Protein AF-A0A0F7TZJ5-F1 (afdb_monomer)

Nearest PDB structures (foldseek):
  7s3g-assembly1_A  TM=2.060E-01  e=9.868E+00  Homo sapiens

Mean predicted aligned error: 8.72 Å

Solvent-accessible surface area (backbone atoms only — not comparable to full-atom values): 8475 Å² total; per-residue (Å²): 134,84,79,79,77,72,54,70,70,58,49,52,53,51,50,37,64,60,31,28,64,34,59,53,42,60,91,82,65,60,89,71,65,86,48,68,92,67,62,82,80,67,60,44,40,35,38,58,48,47,41,37,48,29,45,76,40,60,66,53,29,65,31,25,30,29,41,38,38,50,50,41,63,53,71,72,92,85,66,80,81,75,66,79,69,50,66,69,45,54,51,33,36,52,53,49,48,68,64,35,63,66,40,57,75,70,71,47,57,45,68,61,56,47,50,53,37,50,51,25,52,75,70,65,47,66,39,66,64,33,45,57,53,41,56,75,58,37,86,45,58,78,42,78,39,70,97

Radius of gyration: 15.48 Å; Cα contacts (8 Å, |Δi|>4): 164; chains: 1; bounding box: 43×32×41 Å

pLDDT: mean 77.19, std 18.83, range [34.31, 96.12]

Structure (mmCIF, N/CA/C/O backbone):
data_AF-A0A0F7TZJ5-F1
#
_entry.id   AF-A0A0F7TZJ5-F1
#
loop_
_atom_site.group_PDB
_atom_site.id
_atom_site.type_symbol
_atom_site.label_atom_id
_atom_site.label_alt_id
_atom_site.label_comp_id
_atom_site.label_asym_id
_atom_site.label_entity_id
_atom_site.label_seq_id
_atom_site.pdbx_PDB_ins_code
_atom_site.Cartn_x
_atom_site.Cartn_y
_atom_site.Cartn_z
_atom_site.occupancy
_atom_site.B_iso_or_equiv
_atom_site.auth_seq_id
_atom_site.auth_comp_id
_atom_site.auth_asym_id
_atom_site.auth_atom_id
_atom_site.pdbx_PDB_model_num
ATOM 1 N N . MET A 1 1 ? 25.609 12.291 -25.176 1.00 35.97 1 MET A N 1
ATOM 2 C CA . MET A 1 1 ? 25.218 10.959 -24.670 1.00 35.97 1 MET A CA 1
ATOM 3 C C . MET A 1 1 ? 23.697 10.961 -24.616 1.00 35.97 1 MET A C 1
ATOM 5 O O . MET A 1 1 ? 23.144 11.571 -23.713 1.00 35.97 1 MET A O 1
ATOM 9 N N . SER A 1 2 ? 23.027 10.448 -25.654 1.00 34.31 2 SER A N 1
ATOM 10 C CA . SER A 1 2 ? 21.559 10.377 -25.677 1.00 34.31 2 SER A CA 1
ATOM 11 C C . SER A 1 2 ? 21.109 9.313 -24.687 1.00 34.31 2 SER A C 1
ATOM 13 O O . SER A 1 2 ? 21.489 8.153 -24.818 1.00 34.31 2 SER A O 1
ATOM 15 N N . LEU A 1 3 ? 20.332 9.712 -23.684 1.00 43.34 3 LEU A N 1
ATOM 16 C CA . LEU A 1 3 ? 19.502 8.789 -22.923 1.00 43.34 3 LEU A CA 1
ATOM 17 C C . LEU A 1 3 ? 18.333 8.413 -23.835 1.00 43.34 3 LEU A C 1
ATOM 19 O O . LEU A 1 3 ? 17.422 9.216 -24.025 1.00 43.34 3 LEU A O 1
ATOM 23 N N . ASP A 1 4 ? 18.392 7.227 -24.440 1.00 46.16 4 ASP A N 1
ATOM 24 C CA . ASP A 1 4 ? 17.244 6.652 -25.138 1.00 46.16 4 ASP A CA 1
ATOM 25 C C . ASP A 1 4 ? 16.099 6.504 -24.134 1.00 46.16 4 ASP A C 1
ATOM 27 O O . ASP A 1 4 ? 16.141 5.665 -23.231 1.00 46.16 4 ASP A O 1
ATOM 31 N N . ILE A 1 5 ? 15.082 7.356 -24.265 1.00 54.94 5 ILE A N 1
ATOM 32 C CA . ILE A 1 5 ? 13.851 7.240 -23.489 1.00 54.94 5 ILE A CA 1
ATOM 33 C C . ILE A 1 5 ? 13.154 5.966 -23.985 1.00 54.94 5 ILE A C 1
ATOM 35 O O . ILE A 1 5 ? 12.772 5.905 -25.158 1.00 54.94 5 ILE A O 1
ATOM 39 N N . PRO A 1 6 ? 12.983 4.930 -23.145 1.00 57.47 6 PRO A N 1
ATOM 40 C CA . PRO A 1 6 ? 12.323 3.711 -23.581 1.00 57.47 6 PRO A CA 1
ATOM 41 C C . PRO A 1 6 ? 10.887 4.026 -24.014 1.00 57.47 6 PRO A C 1
ATOM 43 O O . PRO A 1 6 ? 10.148 4.721 -23.316 1.00 57.47 6 PRO A O 1
ATOM 46 N N . CYS A 1 7 ? 10.477 3.491 -25.167 1.00 63.56 7 CYS A N 1
ATOM 47 C CA . CYS A 1 7 ? 9.098 3.583 -25.643 1.00 63.56 7 CYS A CA 1
ATOM 48 C C . CYS A 1 7 ? 8.118 3.086 -24.556 1.00 63.56 7 CYS A C 1
ATOM 50 O O . CYS A 1 7 ? 8.411 2.119 -23.845 1.00 63.56 7 CYS A O 1
ATOM 52 N N . GLN A 1 8 ? 6.934 3.705 -24.442 1.00 61.34 8 GLN A N 1
ATOM 53 C CA . GLN A 1 8 ? 5.931 3.387 -23.408 1.00 61.34 8 GLN A CA 1
ATOM 54 C C . GLN A 1 8 ? 5.567 1.891 -23.338 1.00 61.34 8 GLN A C 1
ATOM 56 O O . GLN A 1 8 ? 5.291 1.367 -22.257 1.00 61.34 8 GLN A O 1
ATOM 61 N N . THR A 1 9 ? 5.602 1.183 -24.470 1.00 67.31 9 THR A N 1
ATOM 62 C CA . THR A 1 9 ? 5.372 -0.269 -24.539 1.00 67.31 9 THR A CA 1
ATOM 63 C C . THR A 1 9 ? 6.437 -1.050 -23.768 1.00 67.31 9 THR A C 1
ATOM 65 O O . THR A 1 9 ? 6.107 -1.942 -22.986 1.00 67.31 9 THR A O 1
ATOM 68 N N . THR A 1 10 ? 7.709 -0.681 -23.921 1.00 74.06 10 THR A N 1
ATOM 69 C CA . THR A 1 10 ? 8.838 -1.302 -23.217 1.00 74.06 10 THR A CA 1
ATOM 70 C C . THR A 1 10 ? 8.758 -1.034 -21.715 1.00 74.06 10 THR A C 1
ATOM 72 O O . THR A 1 10 ? 8.956 -1.947 -20.915 1.00 74.06 10 THR A O 1
ATOM 75 N N . LEU A 1 11 ? 8.373 0.184 -21.320 1.00 72.81 11 LEU A N 1
ATOM 76 C CA . LEU A 1 11 ? 8.197 0.553 -19.914 1.00 72.81 11 LEU A CA 1
ATOM 77 C C . LEU A 1 11 ? 7.101 -0.282 -19.228 1.00 72.81 11 LEU A C 1
ATOM 79 O O . LEU A 1 11 ? 7.321 -0.818 -18.143 1.00 72.81 11 LEU A O 1
ATOM 83 N N . ARG A 1 12 ? 5.942 -0.467 -19.876 1.00 77.31 12 ARG A N 1
ATOM 84 C CA . ARG A 1 12 ? 4.841 -1.283 -19.327 1.00 77.31 12 ARG A CA 1
ATOM 85 C C . ARG A 1 12 ? 5.225 -2.747 -19.131 1.00 77.31 12 ARG A C 1
ATOM 87 O O . ARG A 1 12 ? 4.847 -3.339 -18.123 1.00 77.31 12 ARG A O 1
ATOM 94 N N . VAL A 1 13 ? 5.959 -3.334 -20.078 1.00 82.94 13 VAL A N 1
ATOM 95 C CA . VAL A 1 13 ? 6.430 -4.725 -19.974 1.00 82.94 13 VAL A CA 1
ATOM 96 C C . VAL A 1 13 ? 7.396 -4.883 -18.801 1.00 82.94 13 VAL A C 1
ATOM 98 O O . VAL A 1 13 ? 7.258 -5.828 -18.025 1.00 82.94 13 VAL A O 1
ATOM 101 N N . LEU A 1 14 ? 8.322 -3.936 -18.633 1.00 79.81 14 LEU A N 1
ATOM 102 C CA . LEU A 1 14 ? 9.277 -3.943 -17.526 1.00 79.81 14 LEU A CA 1
ATOM 103 C C . LEU A 1 14 ? 8.584 -3.794 -16.168 1.00 79.81 14 LEU A C 1
ATOM 105 O O . LEU A 1 14 ? 8.857 -4.580 -15.264 1.00 79.81 14 LEU A O 1
ATOM 109 N N . LEU A 1 15 ? 7.641 -2.855 -16.039 1.00 80.50 15 LEU A N 1
ATOM 110 C CA . LEU A 1 15 ? 6.848 -2.684 -14.816 1.00 80.50 15 LEU A CA 1
ATOM 111 C C . LEU A 1 15 ? 6.050 -3.941 -14.484 1.00 80.50 15 LEU A C 1
ATOM 113 O O . LEU A 1 15 ? 6.069 -4.400 -13.346 1.00 80.50 15 LEU A O 1
ATOM 117 N N . ARG A 1 16 ? 5.390 -4.535 -15.484 1.00 85.56 16 ARG A N 1
ATOM 118 C CA . ARG A 1 16 ? 4.640 -5.775 -15.291 1.00 85.56 16 ARG A CA 1
ATOM 119 C C . ARG A 1 16 ? 5.534 -6.901 -14.797 1.00 85.56 16 ARG A C 1
ATOM 121 O O . ARG A 1 16 ? 5.140 -7.625 -13.892 1.00 85.56 16 ARG A O 1
ATOM 128 N N . TRP A 1 17 ? 6.706 -7.072 -15.403 1.00 84.88 17 TRP A N 1
ATOM 129 C CA . TRP A 1 17 ? 7.653 -8.102 -14.993 1.00 84.88 17 TRP A CA 1
ATOM 130 C C . TRP A 1 17 ? 8.160 -7.863 -13.566 1.00 84.88 17 TRP A C 1
ATOM 132 O O . TRP A 1 17 ? 8.153 -8.792 -12.763 1.00 84.88 17 TRP A O 1
ATOM 142 N N . HIS A 1 18 ? 8.518 -6.619 -13.242 1.00 82.88 18 HIS A N 1
ATOM 143 C CA . HIS A 1 18 ? 9.055 -6.238 -11.939 1.00 82.88 18 HIS A CA 1
ATOM 144 C C . HIS A 1 18 ? 8.031 -6.402 -10.807 1.00 82.88 18 HIS A C 1
ATOM 146 O O . HIS A 1 18 ? 8.320 -7.032 -9.796 1.00 82.88 18 HIS A O 1
ATOM 152 N N . PHE A 1 19 ? 6.813 -5.891 -10.994 1.00 88.75 19 PHE A N 1
ATOM 153 C CA . PHE A 1 19 ? 5.791 -5.873 -9.947 1.00 88.75 19 PHE A CA 1
ATOM 154 C C . PHE A 1 19 ? 4.987 -7.163 -9.825 1.00 88.75 19 PHE A C 1
ATOM 156 O O . PHE A 1 19 ? 4.273 -7.327 -8.842 1.00 88.75 19 PHE A O 1
ATOM 163 N N . ARG A 1 20 ? 5.099 -8.106 -10.773 1.00 91.69 20 ARG A N 1
ATOM 164 C CA . ARG A 1 20 ? 4.343 -9.368 -10.712 1.00 91.69 20 ARG A CA 1
ATOM 165 C C . ARG A 1 20 ? 4.530 -10.104 -9.387 1.00 91.69 20 ARG A C 1
ATOM 167 O O . ARG A 1 20 ? 3.549 -10.629 -8.858 1.00 91.69 20 ARG A O 1
ATOM 174 N N . LYS A 1 21 ? 5.769 -10.139 -8.891 1.00 90.88 21 LYS A N 1
ATOM 175 C CA . LYS A 1 21 ? 6.154 -10.730 -7.605 1.00 90.88 21 LYS A CA 1
ATOM 176 C C . LYS A 1 21 ? 6.744 -9.658 -6.702 1.00 90.88 21 LYS A C 1
ATOM 178 O O . LYS A 1 21 ? 7.960 -9.478 -6.642 1.00 90.88 21 LYS A O 1
ATOM 183 N N . PHE A 1 22 ? 5.862 -8.923 -6.048 1.00 89.62 22 PHE A N 1
ATOM 184 C CA . PHE A 1 22 ? 6.224 -7.803 -5.206 1.00 89.62 22 PHE A CA 1
ATOM 185 C C . PHE A 1 22 ? 6.669 -8.265 -3.814 1.00 89.62 22 PHE A C 1
ATOM 187 O O . PHE A 1 22 ? 6.025 -9.102 -3.188 1.00 89.62 22 PHE A O 1
ATOM 194 N N . HIS A 1 23 ? 7.756 -7.670 -3.332 1.00 86.31 23 HIS A N 1
ATOM 195 C CA . HIS A 1 23 ? 8.213 -7.735 -1.948 1.00 86.31 23 HIS A CA 1
ATOM 196 C C . HIS A 1 23 ? 8.883 -6.410 -1.589 1.00 86.31 23 HIS A C 1
ATOM 198 O O . HIS A 1 23 ? 9.412 -5.722 -2.467 1.00 86.31 23 HIS A O 1
ATOM 204 N N . TYR A 1 24 ? 8.892 -6.059 -0.303 1.00 81.44 24 TYR A N 1
ATOM 205 C CA . TYR A 1 24 ? 9.562 -4.840 0.132 1.00 81.44 24 TYR A CA 1
ATOM 206 C C . TYR A 1 24 ? 11.083 -4.947 0.009 1.00 81.44 24 TYR A C 1
ATOM 208 O O . TYR A 1 24 ? 11.708 -5.931 0.421 1.00 81.44 24 TYR A O 1
ATOM 216 N N . TYR A 1 25 ? 11.687 -3.885 -0.508 1.00 72.19 25 TYR A N 1
ATOM 217 C CA . TYR A 1 25 ? 13.128 -3.748 -0.638 1.00 72.19 25 TYR A CA 1
ATOM 218 C C . TYR A 1 25 ? 13.663 -2.951 0.565 1.00 72.19 25 TYR A C 1
ATOM 220 O O . TYR A 1 25 ? 13.399 -1.760 0.701 1.00 72.19 25 TYR A O 1
ATOM 228 N N . LYS A 1 26 ? 14.421 -3.592 1.465 1.00 64.75 26 LYS A N 1
ATOM 229 C CA . LYS A 1 26 ? 15.084 -2.939 2.617 1.00 64.75 26 LYS A CA 1
ATOM 230 C C . LYS A 1 26 ? 16.597 -2.832 2.350 1.00 64.75 26 LYS A C 1
ATOM 232 O O . LYS A 1 26 ? 17.200 -3.696 1.706 1.00 64.75 26 LYS A O 1
ATOM 237 N N . SER A 1 27 ? 17.250 -1.754 2.786 1.00 52.12 27 SER A N 1
ATOM 238 C CA . SER A 1 27 ? 18.617 -1.421 2.353 1.00 52.12 27 SER A CA 1
ATOM 239 C C . SER A 1 27 ? 19.727 -2.265 3.010 1.00 52.12 27 SER A C 1
ATOM 241 O O . SER A 1 27 ? 20.334 -1.874 4.002 1.00 52.12 27 SER A O 1
ATOM 243 N N . LYS A 1 28 ? 20.070 -3.377 2.355 1.00 45.69 28 LYS A N 1
ATOM 244 C CA . LYS A 1 28 ? 21.433 -3.668 1.842 1.00 45.69 28 LYS A CA 1
ATOM 245 C C . LYS A 1 28 ? 21.412 -3.982 0.334 1.00 45.69 28 LYS A C 1
ATOM 247 O O . LYS A 1 28 ? 22.437 -3.883 -0.335 1.00 45.69 28 LYS A O 1
ATOM 252 N N . GLU A 1 29 ? 20.238 -4.310 -0.210 1.00 45.59 29 GLU A N 1
ATOM 253 C CA . GLU A 1 29 ? 20.055 -4.833 -1.573 1.00 45.59 29 GLU A CA 1
ATOM 254 C C . GLU A 1 29 ? 19.755 -3.746 -2.621 1.00 45.59 29 GLU A C 1
ATOM 256 O O . GLU A 1 29 ? 20.049 -3.906 -3.804 1.00 45.59 29 GLU A O 1
ATOM 261 N N . VAL A 1 30 ? 19.248 -2.593 -2.181 1.00 45.47 30 VAL A N 1
ATOM 262 C CA . VAL A 1 30 ? 18.768 -1.491 -3.039 1.00 45.47 30 VAL A CA 1
ATOM 263 C C . VAL A 1 30 ? 19.911 -0.761 -3.755 1.00 45.47 30 VAL A C 1
ATOM 265 O O . VAL A 1 30 ? 19.745 -0.274 -4.871 1.00 45.47 30 VAL A O 1
ATOM 268 N N . VAL A 1 31 ? 21.111 -0.748 -3.164 1.00 44.09 31 VAL A N 1
ATOM 269 C CA . VAL A 1 31 ? 22.272 0.022 -3.655 1.00 44.09 31 VAL A CA 1
ATOM 270 C C . VAL A 1 31 ? 22.816 -0.504 -5.000 1.00 44.09 31 VAL A C 1
ATOM 272 O O . VAL A 1 31 ? 23.645 0.148 -5.628 1.00 44.09 31 VAL A O 1
ATOM 275 N N . LYS A 1 32 ? 22.358 -1.666 -5.495 1.00 40.47 32 LYS A N 1
ATOM 276 C CA . LYS A 1 32 ? 22.929 -2.310 -6.695 1.00 40.47 32 LYS A CA 1
ATOM 277 C C . LYS A 1 32 ? 22.060 -2.294 -7.953 1.00 40.47 32 LYS A C 1
ATOM 279 O O . LYS A 1 32 ? 22.564 -2.653 -9.018 1.00 40.47 32 LYS A O 1
ATOM 284 N N . SER A 1 33 ? 20.795 -1.884 -7.890 1.00 42.06 33 SER A N 1
ATOM 285 C CA . SER A 1 33 ? 19.930 -1.952 -9.074 1.00 42.06 33 SER A CA 1
ATOM 286 C C . SER A 1 33 ? 20.073 -0.697 -9.955 1.00 42.06 33 SER A C 1
ATOM 288 O O . SER A 1 33 ? 19.659 0.399 -9.598 1.00 42.06 33 SER A O 1
ATOM 290 N N . ARG A 1 34 ? 20.710 -0.846 -11.126 1.00 42.59 34 ARG A N 1
ATOM 291 C CA . ARG A 1 34 ? 20.931 0.229 -12.120 1.00 42.59 34 ARG A CA 1
ATOM 292 C C . ARG A 1 34 ? 19.725 0.489 -13.035 1.00 42.59 34 ARG A C 1
ATOM 294 O O . ARG A 1 34 ? 19.884 1.138 -14.064 1.00 42.59 34 ARG A O 1
ATOM 301 N N . LEU A 1 35 ? 18.541 -0.042 -12.725 1.00 47.22 35 LEU A N 1
ATOM 302 C CA . LEU A 1 35 ? 17.369 0.174 -13.573 1.00 47.22 35 LEU A CA 1
ATOM 303 C C . LEU A 1 35 ? 16.824 1.588 -13.325 1.00 47.22 35 LEU A C 1
ATOM 305 O O . LEU A 1 35 ? 16.478 1.887 -12.187 1.00 47.22 35 LEU A O 1
ATOM 309 N N . PRO A 1 36 ? 16.686 2.442 -14.356 1.00 46.44 36 PRO A N 1
ATOM 310 C CA . PRO A 1 36 ? 16.113 3.784 -14.213 1.00 46.44 36 PRO A CA 1
ATOM 311 C C . PRO A 1 36 ? 14.693 3.783 -13.627 1.00 46.44 36 PRO A C 1
ATOM 313 O O . PRO A 1 36 ? 14.293 4.738 -12.983 1.00 46.44 36 PRO A O 1
ATOM 316 N N . ILE A 1 37 ? 13.950 2.679 -13.782 1.00 50.72 37 ILE A N 1
ATOM 317 C CA . ILE A 1 37 ? 12.617 2.472 -13.182 1.00 50.72 37 ILE A CA 1
ATOM 318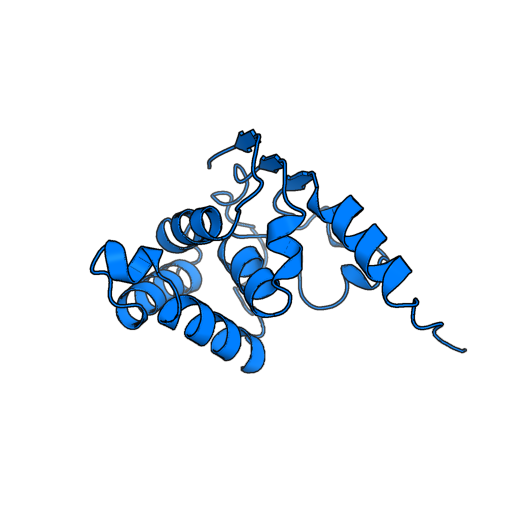 C C . ILE A 1 37 ? 12.679 2.420 -11.640 1.00 50.72 37 ILE A C 1
ATOM 320 O O . ILE A 1 37 ? 11.682 2.687 -10.976 1.00 50.72 37 ILE A O 1
ATOM 324 N N . LEU A 1 38 ? 13.851 2.095 -11.084 1.00 51.56 38 LEU A N 1
ATOM 325 C CA . LEU A 1 38 ? 14.156 2.045 -9.649 1.00 51.56 38 LEU A CA 1
ATOM 326 C C . LEU A 1 38 ? 14.891 3.304 -9.164 1.00 51.56 38 LEU A C 1
ATOM 328 O O . LEU A 1 38 ? 15.212 3.413 -7.982 1.00 51.56 38 LEU A O 1
ATOM 332 N N . GLN A 1 39 ? 15.186 4.244 -10.066 1.00 49.88 39 GLN A N 1
ATOM 333 C CA . GLN A 1 39 ? 15.824 5.507 -9.728 1.00 49.88 39 GLN A CA 1
ATOM 334 C C . GLN A 1 39 ? 14.746 6.587 -9.627 1.00 49.88 39 GLN A C 1
ATOM 336 O O . GLN A 1 39 ? 14.300 7.120 -10.637 1.00 49.88 39 GLN A O 1
ATOM 341 N N . ILE A 1 40 ? 14.432 6.935 -8.376 1.00 47.19 40 ILE A N 1
ATOM 342 C CA . ILE A 1 40 ? 13.680 8.109 -7.897 1.00 47.19 40 ILE A CA 1
ATOM 343 C C . ILE A 1 40 ? 12.205 7.836 -7.502 1.00 47.19 40 ILE A C 1
ATOM 345 O O . ILE A 1 40 ? 11.352 7.685 -8.378 1.00 47.19 40 ILE A O 1
ATOM 349 N N . PRO A 1 41 ? 11.890 7.883 -6.188 1.00 47.47 41 PRO A N 1
ATOM 350 C CA . PRO A 1 41 ? 12.795 7.663 -5.063 1.00 47.47 41 PRO A CA 1
ATOM 351 C C . PRO A 1 41 ? 12.422 6.427 -4.241 1.00 47.47 41 PRO A C 1
ATOM 353 O O . PRO A 1 41 ? 11.268 6.169 -3.921 1.00 47.47 41 PRO A O 1
ATOM 356 N N . ASP A 1 42 ? 13.489 5.728 -3.875 1.00 52.62 42 ASP A N 1
ATOM 357 C CA . ASP A 1 42 ? 13.592 4.726 -2.834 1.00 52.62 42 ASP A CA 1
ATOM 358 C C . ASP A 1 42 ? 12.851 3.404 -3.038 1.00 52.62 42 ASP A C 1
ATOM 360 O O . ASP A 1 42 ? 11.713 3.287 -3.480 1.00 52.62 42 ASP A O 1
ATOM 364 N N . ALA A 1 43 ? 13.593 2.357 -2.701 1.00 65.19 43 ALA A N 1
ATOM 365 C CA . ALA A 1 43 ? 13.097 1.035 -2.405 1.00 65.19 43 ALA A CA 1
ATOM 366 C C . ALA A 1 43 ? 11.695 1.105 -1.799 1.00 65.19 43 ALA A C 1
ATOM 368 O O . ALA A 1 43 ? 11.524 1.732 -0.754 1.00 65.19 43 ALA A O 1
ATOM 369 N N . ILE A 1 44 ? 10.701 0.480 -2.437 1.00 77.88 44 ILE A N 1
ATOM 370 C CA . ILE A 1 44 ? 9.388 0.336 -1.813 1.00 77.88 44 ILE A CA 1
ATOM 371 C C . ILE A 1 44 ? 9.620 -0.521 -0.575 1.00 77.88 44 ILE A C 1
ATOM 373 O O . ILE A 1 44 ? 9.782 -1.735 -0.670 1.00 77.88 44 ILE A O 1
ATOM 377 N N . SER A 1 45 ? 9.758 0.147 0.560 1.00 78.12 45 SER A N 1
ATOM 378 C CA . SER A 1 45 ? 10.291 -0.422 1.793 1.00 78.12 45 SER A CA 1
ATOM 379 C C . SER A 1 45 ? 9.217 -0.529 2.864 1.00 78.12 45 SER A C 1
ATOM 381 O O . SER A 1 45 ? 9.447 -1.153 3.893 1.00 78.12 45 SER A O 1
ATOM 383 N N . SER A 1 46 ? 8.053 0.061 2.614 1.00 81.25 46 SER A N 1
ATOM 384 C CA . SER A 1 46 ? 6.876 -0.003 3.463 1.00 81.25 46 SER A CA 1
ATOM 385 C C . SER A 1 46 ? 5.598 0.040 2.629 1.00 81.25 46 SER A C 1
ATOM 387 O O . SER A 1 46 ? 5.621 0.455 1.460 1.00 81.25 46 SER A O 1
ATOM 389 N N . ALA A 1 47 ? 4.467 -0.315 3.241 1.00 88.31 47 ALA A N 1
ATOM 390 C CA . ALA A 1 47 ? 3.147 -0.130 2.640 1.00 88.31 47 ALA A CA 1
ATOM 391 C C . ALA A 1 47 ? 2.908 1.320 2.204 1.00 88.31 47 ALA A C 1
ATOM 393 O O . ALA A 1 47 ? 2.359 1.557 1.129 1.00 88.31 47 ALA A O 1
ATOM 394 N N . PHE A 1 48 ? 3.383 2.296 2.982 1.00 85.38 48 PHE A N 1
ATOM 395 C CA . PHE A 1 48 ? 3.297 3.708 2.618 1.00 85.38 48 PHE A CA 1
ATOM 396 C C . PHE A 1 48 ? 3.970 3.996 1.268 1.00 85.38 48 PHE A C 1
ATOM 398 O O . PHE A 1 48 ? 3.364 4.611 0.391 1.00 85.38 48 PHE A O 1
ATOM 405 N N . ASN A 1 49 ? 5.188 3.489 1.051 1.00 82.50 49 ASN A N 1
ATOM 406 C CA . ASN A 1 49 ? 5.885 3.673 -0.225 1.00 82.50 49 ASN A CA 1
ATOM 407 C C . ASN A 1 49 ? 5.142 3.010 -1.387 1.00 82.50 49 ASN A C 1
ATOM 409 O O . ASN A 1 49 ? 5.125 3.541 -2.499 1.00 82.50 49 ASN A O 1
ATOM 413 N N . LEU A 1 50 ? 4.519 1.855 -1.135 1.00 88.00 50 LEU A N 1
ATOM 414 C CA . LEU A 1 50 ? 3.746 1.154 -2.152 1.00 88.00 50 LEU A CA 1
ATOM 415 C C . LEU A 1 50 ? 2.509 1.968 -2.541 1.00 88.00 50 LEU A C 1
ATOM 417 O O . LEU A 1 50 ? 2.242 2.135 -3.731 1.00 88.00 50 LEU A O 1
ATOM 421 N N . ILE A 1 51 ? 1.793 2.518 -1.556 1.00 90.19 51 ILE A N 1
ATOM 422 C CA . ILE A 1 51 ? 0.629 3.374 -1.799 1.00 90.19 51 ILE A CA 1
ATOM 423 C C . ILE A 1 51 ? 1.041 4.625 -2.571 1.00 90.19 51 ILE A C 1
ATOM 425 O O . ILE A 1 51 ? 0.412 4.931 -3.580 1.00 90.19 51 ILE A O 1
ATOM 429 N N . ALA A 1 52 ? 2.116 5.306 -2.166 1.00 83.94 52 ALA A N 1
ATOM 430 C CA . ALA A 1 52 ? 2.622 6.480 -2.875 1.00 83.94 52 ALA A CA 1
ATOM 431 C C . ALA A 1 52 ? 2.964 6.154 -4.343 1.00 83.94 52 ALA A C 1
ATOM 433 O O . ALA A 1 52 ? 2.588 6.898 -5.252 1.00 83.94 52 ALA A O 1
ATOM 434 N N . ARG A 1 53 ? 3.587 4.993 -4.609 1.00 85.56 53 ARG A N 1
ATOM 435 C CA . ARG A 1 53 ? 3.847 4.537 -5.983 1.00 85.56 53 ARG A CA 1
ATOM 436 C C . ARG A 1 53 ? 2.560 4.282 -6.762 1.00 85.56 53 ARG A C 1
ATOM 438 O O . ARG A 1 53 ? 2.481 4.672 -7.921 1.00 85.56 53 ARG A O 1
ATOM 445 N N . ILE A 1 54 ? 1.564 3.636 -6.159 1.00 89.75 54 ILE A N 1
ATOM 446 C CA . ILE A 1 54 ? 0.269 3.374 -6.808 1.00 89.75 54 ILE A CA 1
ATOM 447 C C . ILE A 1 54 ? -0.493 4.682 -7.052 1.00 89.75 54 ILE A C 1
ATOM 449 O O . ILE A 1 54 ? -1.134 4.820 -8.088 1.00 89.75 54 ILE A O 1
ATOM 453 N N . ALA A 1 55 ? -0.402 5.655 -6.146 1.00 87.94 55 ALA A N 1
ATOM 454 C CA . ALA A 1 55 ? -1.051 6.952 -6.293 1.00 87.94 55 ALA A CA 1
ATOM 455 C C . ALA A 1 55 ? -0.523 7.718 -7.518 1.00 87.94 55 ALA A C 1
ATOM 457 O O . ALA A 1 55 ? -1.307 8.299 -8.266 1.00 87.94 55 ALA A O 1
ATOM 458 N N . VAL A 1 56 ? 0.792 7.667 -7.759 1.00 83.88 56 VAL A N 1
ATOM 459 C CA . VAL A 1 56 ? 1.431 8.291 -8.931 1.00 83.88 56 VAL A CA 1
ATOM 460 C C . VAL A 1 56 ? 1.290 7.429 -10.191 1.00 83.88 56 VAL A C 1
ATOM 462 O O . VAL A 1 56 ? 1.079 7.951 -11.285 1.00 83.88 56 VAL A O 1
ATOM 465 N N . GLU A 1 57 ? 1.371 6.104 -10.059 1.00 85.75 57 GLU A N 1
ATOM 466 C CA . GLU A 1 57 ? 1.301 5.157 -11.172 1.00 85.75 57 GLU A CA 1
ATOM 467 C C . GLU A 1 57 ? 0.314 3.999 -10.893 1.00 85.75 57 GLU A C 1
ATOM 469 O O . GLU A 1 57 ? 0.721 2.864 -10.619 1.00 85.75 57 GLU A O 1
ATOM 474 N N . PRO A 1 58 ? -1.008 4.227 -11.047 1.00 90.12 58 PRO A N 1
ATOM 475 C CA . PRO A 1 58 ? -2.038 3.254 -10.658 1.00 90.12 58 PRO A CA 1
ATOM 476 C C . PRO A 1 58 ? -1.980 1.910 -11.392 1.00 90.12 58 PRO A C 1
ATOM 478 O O . PRO A 1 58 ? -2.547 0.916 -10.940 1.00 90.12 58 PRO A O 1
ATOM 481 N N . VAL A 1 59 ? -1.302 1.844 -12.543 1.00 90.44 59 VAL A N 1
ATOM 482 C CA . VAL A 1 59 ? -1.139 0.585 -13.282 1.00 90.44 59 VAL A CA 1
ATOM 483 C C . VAL A 1 59 ? -0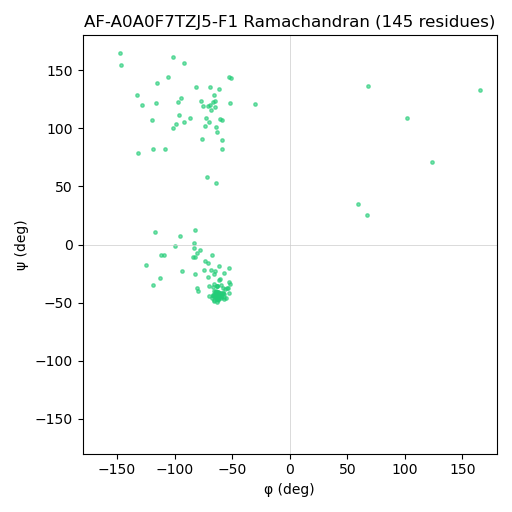.284 -0.431 -12.513 1.00 90.44 59 VAL A C 1
ATOM 485 O O . VAL A 1 59 ? -0.489 -1.631 -12.690 1.00 90.44 59 VAL A O 1
ATOM 488 N N . VAL A 1 60 ? 0.605 0.024 -11.619 1.00 90.00 60 VAL A N 1
ATOM 489 C CA . VAL A 1 60 ? 1.446 -0.838 -10.770 1.00 90.00 60 VAL A CA 1
ATOM 490 C C . VAL A 1 60 ? 0.598 -1.820 -9.964 1.00 90.00 60 VAL A C 1
ATOM 492 O O . VAL A 1 60 ? 0.868 -3.020 -9.991 1.00 90.00 60 VAL A O 1
ATOM 495 N N . ALA A 1 61 ? -0.487 -1.343 -9.347 1.00 94.06 61 ALA A N 1
ATOM 496 C CA . ALA A 1 61 ? -1.414 -2.166 -8.572 1.00 94.06 61 ALA A CA 1
ATOM 497 C C . ALA A 1 61 ? -1.957 -3.372 -9.356 1.00 94.06 61 ALA A C 1
ATOM 499 O O . ALA A 1 61 ? -2.107 -4.470 -8.826 1.00 94.06 61 ALA A O 1
ATOM 500 N N . ARG A 1 62 ? -2.219 -3.190 -10.656 1.00 94.75 62 ARG A N 1
ATOM 501 C CA . ARG A 1 62 ? -2.762 -4.248 -11.522 1.00 94.75 62 ARG A CA 1
ATOM 502 C C . ARG A 1 62 ? -1.725 -5.304 -11.884 1.00 94.75 62 ARG A C 1
ATOM 504 O O . ARG A 1 62 ? -2.102 -6.402 -12.297 1.00 94.75 62 ARG A O 1
ATOM 511 N N . TYR A 1 63 ? -0.442 -4.974 -11.803 1.00 94.06 63 TYR A N 1
ATOM 512 C CA . TYR A 1 63 ? 0.626 -5.911 -12.124 1.00 94.06 63 TYR A CA 1
ATOM 513 C C . TYR A 1 63 ? 0.957 -6.844 -10.968 1.00 94.06 63 TYR A C 1
ATOM 515 O O . TYR A 1 63 ? 1.405 -7.956 -11.238 1.00 94.06 63 TYR A O 1
ATOM 523 N N . ILE A 1 64 ? 0.683 -6.437 -9.730 1.00 94.75 64 ILE A N 1
ATOM 524 C CA . ILE A 1 64 ? 0.958 -7.234 -8.537 1.00 94.75 64 ILE A CA 1
ATOM 525 C C . ILE A 1 64 ? 0.029 -8.452 -8.496 1.00 94.75 64 ILE A C 1
ATOM 527 O O . ILE A 1 64 ? -1.195 -8.329 -8.493 1.00 94.75 64 ILE A O 1
ATOM 531 N N . GLN A 1 65 ? 0.636 -9.641 -8.500 1.00 95.75 65 GLN A N 1
ATOM 532 C CA . GLN A 1 65 ? -0.056 -10.933 -8.399 1.00 95.75 65 GLN A CA 1
ATOM 533 C C . GLN A 1 65 ? 0.379 -11.710 -7.159 1.00 95.75 65 GLN A C 1
ATOM 535 O O . GLN A 1 65 ? -0.426 -12.413 -6.556 1.00 95.75 65 GLN A O 1
ATOM 540 N N . GLU A 1 66 ? 1.647 -11.594 -6.786 1.00 94.94 66 GLU A N 1
ATOM 541 C CA . GLU A 1 66 ? 2.188 -12.094 -5.527 1.00 94.94 66 GLU A CA 1
ATOM 542 C C . GLU A 1 66 ? 2.655 -10.874 -4.733 1.00 94.94 66 GLU A C 1
ATOM 544 O O . GLU A 1 66 ? 3.456 -10.091 -5.246 1.00 94.94 66 GLU A O 1
ATOM 549 N N . ALA A 1 67 ? 2.117 -10.689 -3.530 1.00 92.44 67 ALA A N 1
ATOM 550 C CA . ALA A 1 67 ? 2.455 -9.595 -2.628 1.00 92.44 67 ALA A CA 1
ATOM 551 C C . ALA A 1 67 ? 3.004 -10.181 -1.323 1.00 92.44 67 ALA A C 1
ATOM 553 O O . ALA A 1 67 ? 2.258 -10.764 -0.539 1.00 92.44 67 ALA A O 1
ATOM 554 N N . ASP A 1 68 ? 4.311 -10.068 -1.103 1.00 90.50 68 ASP A N 1
ATOM 555 C CA . ASP A 1 68 ? 4.954 -10.478 0.145 1.00 90.50 68 ASP A CA 1
ATOM 556 C C . ASP A 1 68 ? 5.242 -9.254 1.016 1.00 90.50 68 ASP A C 1
ATOM 558 O O . ASP A 1 68 ? 6.204 -8.511 0.796 1.00 90.50 68 ASP A O 1
ATOM 562 N N . PHE A 1 69 ? 4.377 -9.043 2.005 1.00 88.94 69 PHE A N 1
ATOM 563 C CA . PHE A 1 69 ? 4.461 -7.932 2.941 1.00 88.94 69 PHE A CA 1
ATOM 564 C C . PHE A 1 69 ? 5.176 -8.292 4.244 1.00 88.94 69 PHE A C 1
ATOM 566 O O . PHE A 1 69 ? 5.253 -7.450 5.128 1.00 88.94 69 PHE A O 1
ATOM 573 N N . LYS A 1 70 ? 5.777 -9.482 4.380 1.00 85.88 70 LYS A N 1
ATOM 574 C CA . LYS A 1 70 ? 6.447 -9.902 5.629 1.00 85.88 70 LYS A CA 1
ATOM 575 C C . LYS A 1 70 ? 7.471 -8.900 6.159 1.00 85.88 70 LYS A C 1
ATOM 577 O O . LYS A 1 70 ? 7.631 -8.737 7.359 1.00 85.88 70 LYS A O 1
ATOM 582 N N . LYS A 1 71 ? 8.154 -8.208 5.247 1.00 79.50 71 LYS A N 1
ATOM 583 C CA . LYS A 1 71 ? 9.189 -7.222 5.576 1.00 79.50 71 LYS A CA 1
ATOM 584 C C . LYS A 1 71 ? 8.647 -5.831 5.922 1.00 79.50 71 LYS A C 1
ATOM 586 O O . LYS A 1 71 ? 9.447 -4.934 6.161 1.00 79.50 71 LYS A O 1
ATOM 591 N N . ASP A 1 72 ? 7.332 -5.605 5.927 1.00 80.19 72 ASP A N 1
ATOM 592 C CA . ASP A 1 72 ? 6.769 -4.286 6.264 1.00 80.19 72 ASP A CA 1
ATOM 593 C C . ASP A 1 72 ? 7.072 -3.913 7.717 1.00 80.19 72 ASP A C 1
ATOM 595 O O . ASP A 1 72 ? 7.486 -2.792 8.009 1.00 80.19 72 ASP A O 1
ATOM 599 N N . SER A 1 73 ? 6.910 -4.895 8.611 1.00 73.56 73 SER A N 1
ATOM 600 C CA . SER A 1 73 ? 7.101 -4.766 10.057 1.00 73.56 73 SER A CA 1
ATOM 601 C C . SER A 1 73 ? 8.572 -4.667 10.466 1.00 73.56 73 SER A C 1
ATOM 603 O O . SER A 1 73 ? 8.881 -4.258 11.586 1.00 73.56 73 SER A O 1
ATOM 605 N N . GLU A 1 74 ? 9.498 -4.994 9.560 1.00 73.94 74 GLU A N 1
ATOM 606 C CA . GLU A 1 74 ? 10.930 -4.862 9.799 1.00 73.94 74 GLU A CA 1
ATOM 607 C C . GLU A 1 74 ? 11.336 -3.380 9.776 1.00 73.94 74 GLU A C 1
ATOM 609 O O . GLU A 1 74 ? 11.392 -2.732 8.725 1.00 73.94 74 GLU A O 1
ATOM 614 N N . ILE A 1 75 ? 11.674 -2.828 10.943 1.00 60.94 75 ILE A N 1
ATOM 615 C CA . ILE A 1 75 ? 12.245 -1.481 11.049 1.00 60.94 75 ILE A CA 1
ATOM 616 C C . ILE A 1 75 ? 13.617 -1.489 10.362 1.00 60.94 75 ILE A C 1
ATOM 618 O O . ILE A 1 75 ? 14.535 -2.200 10.776 1.00 60.94 75 ILE A O 1
ATOM 622 N N . SER A 1 76 ? 13.791 -0.691 9.305 1.00 53.97 76 SER A N 1
ATOM 623 C CA . SER A 1 76 ? 15.105 -0.523 8.681 1.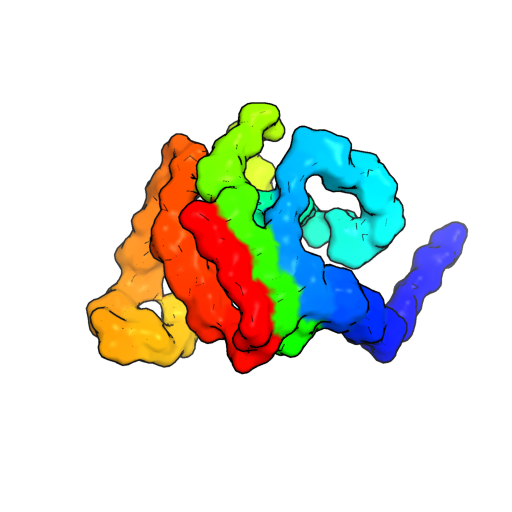00 53.97 76 SER A CA 1
ATOM 624 C C . SER A 1 76 ? 16.011 0.271 9.619 1.00 53.97 76 SER A C 1
ATOM 626 O O . SER A 1 76 ? 15.876 1.488 9.741 1.00 53.97 76 SER A O 1
ATOM 628 N N . THR A 1 77 ? 16.967 -0.394 10.269 1.00 45.66 77 THR A N 1
ATOM 629 C CA . THR A 1 77 ? 18.052 0.284 10.987 1.00 45.66 77 THR A CA 1
ATOM 630 C C . THR A 1 77 ? 18.905 1.053 9.977 1.00 45.66 77 THR A C 1
ATOM 632 O O . THR A 1 77 ? 19.719 0.457 9.272 1.00 45.66 77 THR A O 1
ATOM 635 N N . GLY A 1 78 ? 18.704 2.368 9.879 1.00 42.91 78 GLY A N 1
ATOM 636 C CA . GLY A 1 78 ? 19.496 3.237 9.007 1.00 42.91 78 GLY A CA 1
ATOM 637 C C . GLY A 1 78 ? 18.673 4.029 7.998 1.00 42.91 78 GLY A C 1
ATOM 638 O O . GLY A 1 78 ? 18.740 3.768 6.803 1.00 42.91 78 GLY A O 1
ATOM 639 N N . LYS A 1 79 ? 17.930 5.010 8.501 1.00 43.31 79 LYS A N 1
ATOM 640 C CA . LYS A 1 79 ? 17.812 6.404 8.039 1.00 43.31 79 LYS A CA 1
ATOM 641 C C . LYS A 1 79 ? 16.568 6.973 8.730 1.00 43.31 79 LYS A C 1
ATOM 643 O O . LYS A 1 79 ? 15.536 6.306 8.709 1.00 43.31 79 LYS A O 1
ATOM 648 N N . PRO A 1 80 ? 16.636 8.175 9.328 1.00 39.44 80 PRO A N 1
ATOM 649 C CA . PRO A 1 80 ? 15.429 8.933 9.619 1.00 39.44 80 PRO A CA 1
ATOM 650 C C . PRO A 1 80 ? 14.607 9.009 8.337 1.00 39.44 80 PRO A C 1
ATOM 652 O O . PRO A 1 80 ? 15.187 9.118 7.252 1.00 39.44 80 PRO A O 1
ATOM 655 N N . HIS A 1 81 ? 13.290 8.936 8.476 1.00 46.72 81 HIS A N 1
ATOM 656 C CA . HIS A 1 81 ? 12.288 9.014 7.421 1.00 46.72 81 HIS A CA 1
ATOM 657 C C . HIS A 1 81 ? 12.269 10.373 6.705 1.00 46.72 81 HIS A C 1
ATOM 659 O O . HIS A 1 81 ? 11.225 10.981 6.521 1.00 46.72 81 HIS A O 1
ATOM 665 N N . HIS A 1 82 ? 13.418 10.833 6.214 1.00 38.91 82 HIS A N 1
ATOM 666 C CA . HIS A 1 82 ? 13.503 11.760 5.100 1.00 38.91 82 HIS A CA 1
ATOM 667 C C . HIS A 1 82 ? 13.123 11.007 3.822 1.00 38.91 82 HIS A C 1
ATOM 669 O O . HIS A 1 82 ? 13.896 10.928 2.869 1.00 38.91 82 HIS A O 1
ATOM 675 N N . PHE A 1 83 ? 11.911 10.449 3.805 1.00 45.22 83 PHE A N 1
ATOM 676 C CA . PHE A 1 83 ? 11.155 10.488 2.577 1.00 45.22 83 PHE A CA 1
ATOM 677 C C . PHE A 1 83 ? 10.980 11.969 2.304 1.00 45.22 83 PHE A C 1
ATOM 679 O O . PHE A 1 83 ? 10.313 12.691 3.039 1.00 45.22 83 PHE A O 1
ATOM 686 N N . VAL A 1 84 ? 11.695 12.436 1.289 1.00 41.88 84 VAL A N 1
ATOM 687 C CA . VAL A 1 84 ? 11.332 13.651 0.587 1.00 41.88 84 VAL A CA 1
ATOM 688 C C . VAL A 1 84 ? 9.934 13.368 0.052 1.00 41.88 84 VAL A C 1
ATOM 690 O O . VAL A 1 84 ? 9.769 12.792 -1.021 1.00 41.88 84 VAL A O 1
ATOM 693 N N . THR A 1 85 ? 8.926 13.693 0.855 1.00 45.25 85 THR A N 1
ATOM 694 C CA . THR A 1 85 ? 7.596 14.028 0.383 1.00 45.25 85 THR A CA 1
ATOM 695 C C . THR A 1 85 ? 7.797 15.229 -0.528 1.00 45.25 85 THR A C 1
ATOM 697 O O . THR A 1 85 ? 7.707 16.387 -0.122 1.00 45.25 85 THR A O 1
ATOM 700 N N . ASP A 1 86 ? 8.179 14.969 -1.778 1.00 52.03 86 ASP A N 1
ATOM 701 C CA . ASP A 1 86 ? 7.819 15.898 -2.831 1.00 52.03 86 ASP A CA 1
ATOM 702 C C . ASP A 1 86 ? 6.307 16.083 -2.677 1.00 52.03 86 ASP A C 1
ATOM 704 O O . ASP A 1 86 ? 5.573 15.090 -2.660 1.00 52.03 86 ASP A O 1
ATOM 708 N N . GLY A 1 87 ? 5.845 17.320 -2.475 1.00 56.84 87 GLY A N 1
ATOM 709 C CA . GLY A 1 87 ? 4.439 17.606 -2.168 1.00 56.84 87 GLY A CA 1
ATOM 710 C C . GLY A 1 87 ? 3.471 16.989 -3.186 1.00 56.84 87 GLY A C 1
ATOM 711 O O . GLY A 1 87 ? 2.313 16.735 -2.863 1.00 56.84 87 GLY A O 1
ATOM 712 N N . SER A 1 88 ? 3.967 16.662 -4.386 1.00 64.88 88 SER A N 1
ATOM 713 C CA . SER A 1 88 ? 3.258 15.901 -5.416 1.00 64.88 88 SER A CA 1
ATOM 714 C C . SER A 1 88 ? 2.781 14.505 -4.969 1.00 64.88 88 SER A C 1
ATOM 716 O O . SER A 1 88 ? 1.685 14.088 -5.348 1.00 64.88 88 SER A O 1
ATOM 718 N N . HIS A 1 89 ? 3.558 13.777 -4.159 1.00 67.62 89 HIS A N 1
ATOM 719 C CA . HIS A 1 89 ? 3.232 12.412 -3.726 1.00 67.62 89 HIS A CA 1
ATOM 720 C C . HIS A 1 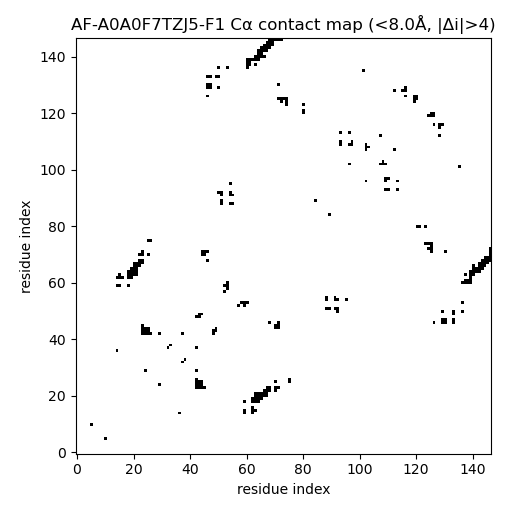89 ? 2.210 12.413 -2.589 1.00 67.62 89 HIS A C 1
ATOM 722 O O . HIS A 1 89 ? 1.270 11.617 -2.617 1.00 67.62 89 HIS A O 1
ATOM 728 N N . ASP A 1 90 ? 2.338 13.347 -1.646 1.00 73.50 90 ASP A N 1
ATOM 729 C CA . ASP A 1 90 ? 1.354 13.539 -0.577 1.00 73.50 90 ASP A CA 1
ATOM 730 C C . ASP A 1 90 ? 0.009 13.968 -1.154 1.00 73.50 90 ASP A C 1
ATOM 732 O O . ASP A 1 90 ? -1.035 13.448 -0.764 1.00 73.50 90 ASP A O 1
ATOM 736 N N . GLU A 1 91 ? 0.013 14.867 -2.142 1.00 81.19 91 GLU A N 1
ATOM 737 C CA . GLU A 1 91 ? -1.213 15.266 -2.824 1.00 81.19 91 GLU A CA 1
ATOM 738 C C . GLU A 1 91 ? -1.867 14.086 -3.558 1.00 81.19 91 GLU A C 1
ATOM 740 O O . GLU A 1 91 ? -3.080 13.879 -3.442 1.00 81.19 91 GLU A O 1
ATOM 745 N N . ALA A 1 92 ? -1.082 13.281 -4.281 1.00 85.06 92 ALA A N 1
ATOM 746 C CA . ALA A 1 92 ? -1.585 12.079 -4.940 1.00 85.06 92 ALA A CA 1
ATOM 747 C C . ALA A 1 92 ? -2.173 11.082 -3.926 1.00 85.06 92 ALA A C 1
ATOM 749 O O . ALA A 1 92 ? -3.249 10.526 -4.158 1.00 85.06 92 ALA A O 1
ATOM 750 N N . MET A 1 93 ? -1.513 10.898 -2.780 1.00 85.19 93 MET A N 1
ATOM 751 C CA . MET A 1 93 ? -1.967 10.005 -1.718 1.00 85.19 93 MET A CA 1
ATOM 752 C C . MET A 1 93 ? -3.249 10.503 -1.046 1.00 85.19 93 MET A C 1
ATOM 754 O O . MET A 1 93 ? -4.198 9.7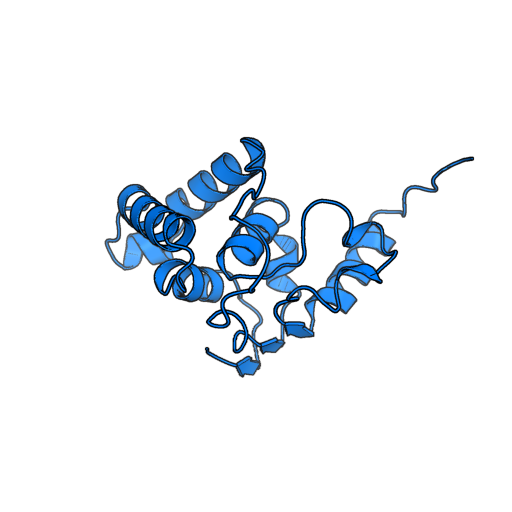34 -0.902 1.00 85.19 93 MET A O 1
ATOM 758 N N . MET A 1 94 ? -3.332 11.791 -0.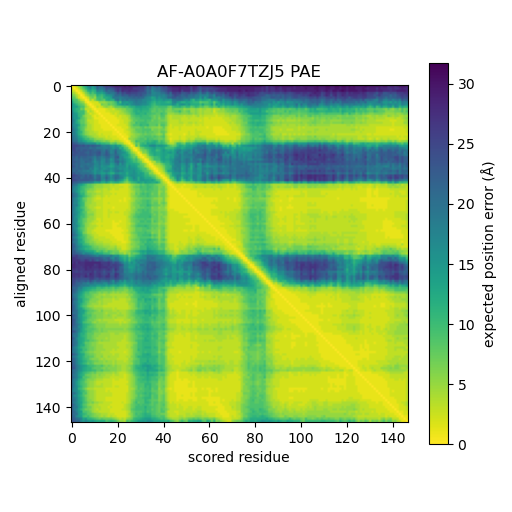707 1.00 87.38 94 MET A N 1
ATOM 759 C CA . MET A 1 94 ? -4.546 12.392 -0.147 1.00 87.38 94 MET A CA 1
ATOM 760 C C . MET A 1 94 ? -5.732 12.264 -1.108 1.00 87.38 94 MET A C 1
ATOM 762 O O . MET A 1 94 ? -6.833 11.911 -0.686 1.00 87.38 94 MET A O 1
ATOM 766 N N . ARG A 1 95 ? -5.519 12.489 -2.413 1.00 92.56 95 ARG A N 1
ATOM 767 C CA . ARG A 1 95 ? -6.558 12.289 -3.439 1.00 92.56 95 ARG A CA 1
ATOM 768 C C . ARG A 1 95 ? -7.000 10.828 -3.524 1.00 92.56 95 ARG A C 1
ATOM 770 O O . ARG A 1 95 ? -8.197 10.569 -3.639 1.00 92.56 95 ARG A O 1
ATOM 777 N N . LEU A 1 96 ? -6.058 9.885 -3.448 1.00 93.88 96 LEU A N 1
ATOM 778 C CA . LEU A 1 96 ? -6.351 8.451 -3.460 1.00 93.88 96 LEU A CA 1
ATOM 779 C C . LEU A 1 96 ? -7.180 8.033 -2.236 1.00 93.88 96 LEU A C 1
ATOM 781 O O . LEU A 1 96 ? -8.186 7.342 -2.391 1.00 93.88 96 LEU A O 1
ATOM 785 N N . LEU A 1 97 ? -6.806 8.495 -1.040 1.00 94.06 97 LEU A N 1
ATOM 786 C CA . LEU A 1 97 ? -7.536 8.235 0.204 1.00 94.06 97 LEU A CA 1
ATOM 787 C C . LEU A 1 97 ? -8.945 8.849 0.162 1.00 94.06 97 LEU A C 1
ATOM 789 O O . LEU A 1 97 ? -9.929 8.148 0.389 1.00 94.06 97 LEU A O 1
ATOM 793 N N . ALA A 1 98 ? -9.073 10.122 -0.221 1.00 95.50 98 ALA A N 1
ATOM 794 C CA . ALA A 1 98 ? -10.367 10.804 -0.335 1.00 95.50 98 ALA A CA 1
ATOM 795 C C . ALA A 1 98 ? -11.308 10.159 -1.376 1.00 95.50 98 ALA A C 1
ATOM 797 O O . ALA A 1 98 ? -12.539 10.206 -1.255 1.00 95.50 98 ALA A O 1
ATOM 798 N N . GLY A 1 99 ? -10.728 9.558 -2.417 1.00 95.38 99 GLY A N 1
ATOM 799 C CA . GLY A 1 99 ? -11.442 8.837 -3.466 1.00 95.38 99 GLY A CA 1
ATOM 800 C C . GLY A 1 99 ? -11.814 7.393 -3.117 1.00 95.38 99 GLY A C 1
ATOM 801 O O . GLY A 1 99 ? -12.598 6.800 -3.857 1.00 95.38 99 GLY A O 1
ATOM 802 N N . SER A 1 100 ? -11.295 6.827 -2.022 1.00 95.06 100 SER A N 1
ATOM 803 C CA . SER A 1 100 ? -11.475 5.410 -1.692 1.00 95.06 100 SER A CA 1
ATOM 804 C C . SER A 1 100 ? -12.936 5.065 -1.398 1.00 95.06 100 SER A C 1
ATOM 806 O O . SER A 1 100 ? -13.569 5.639 -0.509 1.00 95.06 100 SER A O 1
ATOM 808 N N . ALA A 1 101 ? -13.471 4.094 -2.142 1.00 94.56 101 ALA A N 1
ATOM 809 C CA . ALA A 1 101 ? -14.777 3.512 -1.858 1.00 94.56 101 ALA A CA 1
ATOM 810 C C . ALA A 1 101 ? -14.744 2.656 -0.583 1.00 94.56 101 ALA A C 1
ATOM 812 O O . ALA A 1 101 ? -15.702 2.694 0.183 1.00 94.56 101 ALA A O 1
ATOM 813 N N . ASP A 1 102 ? -13.634 1.955 -0.323 1.00 94.19 102 ASP A N 1
ATOM 814 C CA . ASP A 1 102 ? -13.482 1.083 0.846 1.00 94.19 102 ASP A CA 1
ATOM 815 C C . ASP A 1 102 ? -13.524 1.878 2.155 1.00 94.19 102 ASP A C 1
ATOM 817 O O . ASP A 1 102 ? -14.249 1.505 3.075 1.00 94.19 102 ASP A O 1
ATOM 821 N N . LEU A 1 103 ? -12.818 3.018 2.225 1.00 94.69 103 LEU A N 1
ATOM 822 C CA . LEU A 1 103 ? -12.863 3.890 3.407 1.00 94.69 103 LEU A CA 1
ATOM 823 C C . LEU A 1 103 ? -14.274 4.438 3.639 1.00 94.69 103 LEU A C 1
ATOM 825 O O . LEU A 1 103 ? -14.780 4.383 4.758 1.00 94.69 103 LEU A O 1
ATOM 829 N N . LYS A 1 104 ? -14.948 4.889 2.573 1.00 94.94 104 LYS A N 1
ATOM 830 C CA . LYS A 1 104 ? -16.335 5.376 2.651 1.00 94.94 104 LYS A CA 1
ATOM 831 C C . LYS A 1 104 ? -17.296 4.288 3.121 1.00 94.94 104 LYS A C 1
ATOM 833 O O . LYS A 1 104 ? -18.149 4.554 3.961 1.00 94.94 104 LYS A O 1
ATOM 838 N N . GLN A 1 105 ? -17.157 3.069 2.605 1.00 94.81 105 GLN A N 1
ATOM 839 C CA . GLN A 1 105 ? -17.986 1.932 3.000 1.00 94.81 105 GLN A CA 1
ATOM 840 C C . GLN A 1 105 ? -17.744 1.524 4.459 1.00 94.81 105 GLN A C 1
ATOM 842 O O . GLN A 1 105 ? -18.683 1.125 5.143 1.00 94.81 105 GLN A O 1
ATOM 847 N N . ALA A 1 106 ? -16.509 1.655 4.943 1.00 93.50 106 ALA A N 1
ATOM 848 C CA . ALA A 1 106 ? -16.151 1.417 6.337 1.00 93.50 106 ALA A CA 1
ATOM 849 C C . ALA A 1 106 ? -16.531 2.577 7.281 1.00 93.50 106 ALA A C 1
ATOM 851 O O . ALA A 1 106 ? -16.344 2.450 8.489 1.00 93.50 106 ALA A O 1
ATOM 852 N N . GLY A 1 107 ? -17.050 3.698 6.761 1.00 95.19 107 GLY A N 1
ATOM 853 C CA . GLY A 1 107 ? -17.355 4.893 7.553 1.00 95.19 107 GLY A CA 1
ATOM 854 C C . GLY A 1 107 ? -16.111 5.590 8.113 1.00 95.19 107 GLY A C 1
ATOM 855 O O . GLY A 1 107 ? -16.195 6.242 9.149 1.00 95.19 107 GLY A O 1
ATOM 856 N N . LEU A 1 108 ? -14.956 5.417 7.463 1.00 95.06 108 LEU A N 1
ATOM 857 C CA . LEU A 1 108 ? -13.677 5.977 7.892 1.00 95.06 108 LEU A CA 1
ATOM 858 C C . LEU A 1 108 ? -13.407 7.312 7.192 1.00 95.06 108 LEU A C 1
ATOM 860 O O . LEU A 1 108 ? -13.375 7.389 5.961 1.00 95.06 108 LEU A O 1
ATOM 864 N N . GLU A 1 109 ? -13.144 8.356 7.980 1.00 96.12 109 GLU A N 1
ATOM 865 C CA . GLU A 1 109 ? -12.750 9.662 7.459 1.00 96.12 109 GLU A CA 1
ATOM 866 C C . GLU A 1 109 ? -11.298 9.640 6.982 1.00 96.12 109 GLU A C 1
ATOM 868 O O . GLU A 1 109 ? -10.358 9.413 7.747 1.00 96.12 109 GLU A O 1
ATOM 873 N N . TRP A 1 110 ? -11.095 9.916 5.693 1.00 94.69 110 TRP A N 1
ATOM 874 C CA . TRP A 1 110 ? -9.784 9.786 5.055 1.00 94.69 110 TRP A CA 1
ATOM 875 C C . TRP A 1 110 ? -8.711 10.687 5.686 1.00 94.69 110 TRP A C 1
ATOM 877 O O . TRP A 1 110 ? -7.535 10.334 5.666 1.00 94.69 110 TRP A O 1
ATOM 887 N N . ARG A 1 111 ? -9.103 11.841 6.248 1.00 94.56 111 ARG A N 1
ATOM 888 C CA . ARG A 1 111 ? -8.185 12.775 6.922 1.00 94.56 111 ARG A CA 1
ATOM 889 C C . ARG A 1 111 ? -7.665 12.202 8.232 1.00 94.56 111 ARG A C 1
ATOM 891 O O . ARG A 1 111 ? -6.473 12.285 8.485 1.00 94.56 111 ARG A O 1
ATOM 898 N N . GLU A 1 112 ? -8.544 11.612 9.036 1.00 94.62 112 GLU A N 1
ATOM 899 C CA . GLU A 1 112 ? -8.165 10.957 10.291 1.00 94.62 112 GLU A CA 1
ATOM 900 C C . GLU A 1 112 ? -7.314 9.721 10.001 1.00 94.62 112 GLU A C 1
ATOM 902 O O . GLU A 1 112 ? -6.254 9.540 10.594 1.00 94.62 112 GLU A O 1
ATOM 907 N N . TYR A 1 113 ? -7.720 8.938 8.998 1.00 93.69 113 TYR A N 1
ATOM 908 C CA . TYR A 1 113 ? -6.965 7.782 8.523 1.00 93.69 113 TYR A CA 1
ATOM 909 C C . TYR A 1 113 ? -5.545 8.162 8.076 1.00 93.69 113 TYR A C 1
ATOM 911 O O . TYR A 1 113 ? -4.574 7.482 8.405 1.00 93.69 113 TYR A O 1
ATOM 919 N N . TRP A 1 114 ? -5.414 9.277 7.350 1.00 91.19 114 TRP A N 1
ATOM 920 C CA . TRP A 1 114 ? -4.126 9.825 6.935 1.00 91.19 114 TRP A CA 1
ATOM 921 C C . TRP A 1 114 ? -3.267 10.269 8.119 1.00 91.19 114 TRP A C 1
ATOM 923 O O . TRP A 1 114 ? -2.081 9.949 8.153 1.00 91.19 114 TRP A O 1
ATOM 933 N N . THR A 1 115 ? -3.855 10.962 9.098 1.00 91.44 115 THR A N 1
ATOM 934 C CA . THR A 1 115 ? -3.144 11.404 10.305 1.00 91.44 115 THR A CA 1
ATOM 935 C C . THR A 1 115 ? -2.524 10.226 11.052 1.00 91.44 115 THR A C 1
ATOM 937 O O . THR A 1 115 ? -1.345 10.287 11.383 1.00 91.44 115 THR A O 1
ATOM 940 N N . VAL A 1 116 ? -3.258 9.123 11.238 1.00 92.38 116 VAL A N 1
ATOM 941 C CA . VAL A 1 116 ? -2.724 7.934 11.929 1.00 92.38 116 VAL A CA 1
ATOM 942 C C . VAL A 1 116 ? -1.557 7.309 11.158 1.00 92.38 116 VAL A C 1
ATOM 944 O O . VAL A 1 116 ? -0.542 6.955 11.751 1.00 92.38 116 VAL A O 1
ATOM 947 N N . ILE A 1 117 ? -1.653 7.228 9.825 1.00 88.75 117 ILE A N 1
ATOM 948 C CA . ILE A 1 117 ? -0.532 6.767 8.989 1.00 88.75 117 ILE A CA 1
ATOM 949 C C . ILE A 1 117 ? 0.692 7.670 9.184 1.00 88.75 117 ILE A C 1
ATOM 951 O O . ILE A 1 117 ? 1.806 7.171 9.318 1.00 88.75 117 ILE A O 1
ATOM 955 N N . GLN A 1 118 ? 0.501 8.991 9.204 1.00 86.00 118 GLN A N 1
ATOM 956 C CA . GLN A 1 118 ? 1.586 9.950 9.409 1.00 86.00 118 GLN A CA 1
ATOM 957 C C . GLN A 1 118 ? 2.227 9.819 10.795 1.00 86.00 118 GLN A C 1
ATOM 959 O O . GLN A 1 118 ? 3.448 9.883 10.900 1.00 86.00 118 GLN A O 1
ATOM 964 N N . GLU A 1 119 ? 1.443 9.596 11.848 1.00 87.31 119 GLU A N 1
ATOM 965 C CA . GLU A 1 119 ? 1.958 9.342 13.200 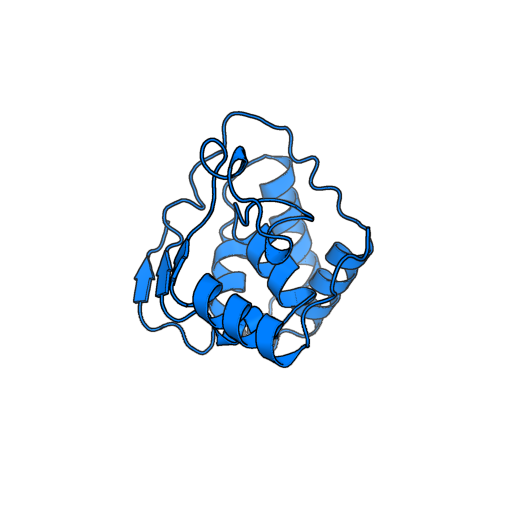1.00 87.31 119 GLU A CA 1
ATOM 966 C C . GLU A 1 119 ? 2.807 8.066 13.257 1.00 87.31 119 GLU A C 1
ATOM 968 O O . GLU A 1 119 ? 3.940 8.107 13.739 1.00 87.31 119 GLU A O 1
ATOM 973 N N . ASP A 1 120 ? 2.315 6.958 12.692 1.00 85.25 120 ASP A N 1
ATOM 974 C CA . ASP A 1 120 ? 3.070 5.702 12.621 1.00 85.25 120 ASP A CA 1
ATOM 975 C C . ASP A 1 120 ? 4.407 5.889 11.881 1.00 85.25 120 ASP A C 1
ATOM 977 O O . ASP A 1 120 ? 5.444 5.381 12.319 1.00 85.25 120 ASP A O 1
ATOM 981 N N . LEU A 1 121 ? 4.393 6.646 10.776 1.00 78.38 121 LEU A N 1
ATOM 982 C CA . LEU A 1 121 ? 5.590 6.970 10.000 1.00 78.38 121 LEU A CA 1
ATOM 983 C C . LEU A 1 121 ? 6.554 7.868 10.776 1.00 78.38 121 LEU A C 1
ATOM 985 O O . LEU A 1 121 ? 7.753 7.609 10.757 1.00 78.38 121 LEU A O 1
ATOM 989 N N . ASN A 1 122 ? 6.061 8.892 11.469 1.00 78.56 122 ASN A N 1
ATOM 990 C CA . ASN A 1 122 ? 6.893 9.791 12.272 1.00 78.56 122 ASN A CA 1
ATOM 991 C C . ASN A 1 122 ? 7.590 9.053 13.421 1.00 78.56 122 ASN A C 1
ATOM 993 O O . ASN A 1 122 ? 8.754 9.328 13.714 1.00 78.56 122 ASN A O 1
ATOM 997 N N . ASP A 1 123 ? 6.913 8.068 14.010 1.00 79.38 123 ASP A N 1
ATOM 998 C CA . ASP A 1 123 ? 7.458 7.236 15.084 1.00 79.38 123 ASP A CA 1
ATOM 999 C C . ASP 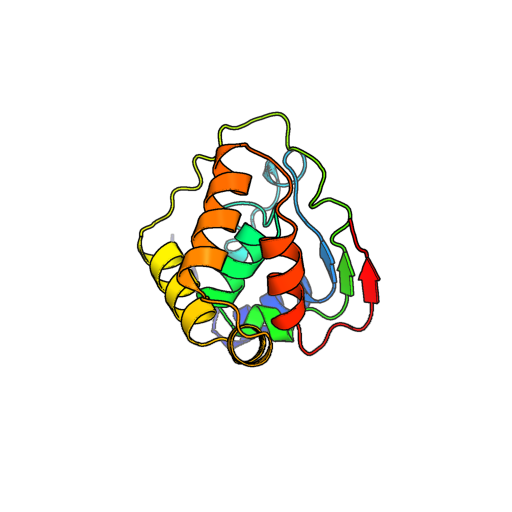A 1 123 ? 8.328 6.074 14.577 1.00 79.38 123 ASP A C 1
ATOM 1001 O O . ASP A 1 123 ? 8.877 5.306 15.371 1.00 79.38 123 ASP A O 1
ATOM 1005 N N . GLY A 1 124 ? 8.441 5.911 13.257 1.00 73.50 124 GLY A N 1
ATOM 1006 C CA . GLY A 1 124 ? 9.162 4.813 12.620 1.00 73.50 124 GLY A CA 1
ATOM 1007 C C . GLY A 1 124 ? 8.634 3.430 12.980 1.00 73.50 124 GLY A C 1
ATOM 1008 O O . GLY A 1 124 ? 9.401 2.469 13.100 1.00 73.50 124 GLY A O 1
ATOM 1009 N N . ARG A 1 125 ? 7.316 3.332 13.163 1.00 79.69 125 ARG A N 1
ATOM 1010 C CA . ARG A 1 125 ? 6.600 2.103 13.500 1.00 79.69 125 ARG A CA 1
ATOM 1011 C C . ARG A 1 125 ? 5.922 1.518 12.266 1.00 79.69 125 ARG A C 1
ATOM 1013 O O . ARG A 1 125 ? 5.702 2.175 11.251 1.00 79.69 125 ARG A O 1
ATOM 1020 N N . PHE A 1 126 ? 5.581 0.238 12.363 1.00 83.81 126 PHE A N 1
ATOM 1021 C CA . PHE A 1 126 ? 4.745 -0.415 11.366 1.00 83.81 126 PHE A CA 1
ATOM 1022 C C . PHE A 1 126 ? 3.329 0.173 11.391 1.00 83.81 126 PHE A C 1
ATOM 1024 O O . PHE A 1 126 ? 2.658 0.099 12.421 1.00 83.81 126 PHE A O 1
ATOM 1031 N N . SER A 1 127 ? 2.862 0.691 10.251 1.00 88.38 127 SER A N 1
ATOM 1032 C CA . SER A 1 127 ? 1.498 1.205 10.127 1.00 88.38 127 SER A CA 1
ATOM 1033 C C . SER A 1 127 ? 0.532 0.132 9.631 1.00 88.38 127 SER A C 1
ATOM 1035 O O . SER A 1 127 ? 0.484 -0.191 8.440 1.00 88.38 127 SER A O 1
ATOM 1037 N N . GLN A 1 128 ? -0.298 -0.380 10.543 1.00 91.25 128 GLN A N 1
ATOM 1038 C CA . GLN A 1 128 ? -1.393 -1.295 10.199 1.00 91.25 128 GLN A CA 1
ATOM 1039 C C . GLN A 1 128 ? -2.394 -0.650 9.233 1.00 91.25 128 GLN A C 1
ATOM 1041 O O . GLN A 1 128 ? -2.911 -1.328 8.348 1.00 91.25 128 GLN A O 1
ATOM 1046 N N . HIS A 1 129 ? -2.630 0.657 9.367 1.00 92.69 129 HIS A N 1
ATOM 1047 C CA . HIS A 1 129 ? -3.517 1.421 8.491 1.00 92.69 129 HIS A CA 1
ATOM 1048 C C . HIS A 1 129 ? -2.963 1.478 7.066 1.00 92.69 129 HIS A C 1
ATOM 1050 O O . HIS A 1 129 ? -3.664 1.149 6.110 1.00 92.69 129 HIS A O 1
ATOM 1056 N N . ALA A 1 130 ? -1.676 1.798 6.906 1.00 91.06 130 ALA A N 1
ATOM 1057 C CA . ALA A 1 130 ? -1.055 1.776 5.587 1.00 91.06 130 ALA A CA 1
ATOM 1058 C C . ALA A 1 130 ? -1.097 0.366 4.972 1.00 91.06 130 ALA A C 1
ATOM 1060 O O . ALA A 1 130 ? -1.467 0.218 3.810 1.00 91.06 130 ALA A O 1
ATOM 1061 N N . ALA A 1 131 ? -0.779 -0.678 5.743 1.00 92.44 131 ALA A N 1
ATOM 1062 C CA . ALA A 1 131 ? -0.815 -2.054 5.250 1.00 92.44 131 ALA A CA 1
ATOM 1063 C C . ALA A 1 131 ? -2.228 -2.486 4.822 1.00 92.44 131 ALA A C 1
ATOM 1065 O O . ALA A 1 131 ? -2.405 -3.022 3.728 1.00 92.44 131 ALA A O 1
ATOM 1066 N N . ALA A 1 132 ? -3.243 -2.210 5.645 1.00 94.00 132 ALA A N 1
ATOM 1067 C CA . ALA A 1 132 ? -4.633 -2.534 5.339 1.00 94.00 132 ALA A CA 1
ATOM 1068 C C . ALA A 1 132 ? -5.120 -1.801 4.084 1.00 94.00 132 ALA A C 1
ATOM 1070 O O . ALA A 1 132 ? -5.702 -2.425 3.199 1.00 94.00 132 ALA A O 1
ATOM 1071 N N . PHE A 1 133 ? -4.832 -0.503 3.967 1.00 95.38 133 PHE A N 1
ATOM 1072 C CA . PHE A 1 133 ? -5.207 0.276 2.791 1.00 95.38 133 PHE A CA 1
ATOM 1073 C C . PHE A 1 133 ? -4.482 -0.192 1.528 1.00 95.38 133 PHE A C 1
ATOM 1075 O O . PHE A 1 133 ? -5.099 -0.319 0.475 1.00 95.38 133 PHE A O 1
ATOM 1082 N N . ALA A 1 134 ? -3.189 -0.522 1.618 1.00 94.31 134 ALA A N 1
ATOM 1083 C CA . ALA A 1 134 ? -2.441 -1.055 0.484 1.00 94.31 134 ALA A CA 1
ATOM 1084 C C . ALA A 1 134 ? -3.109 -2.311 -0.094 1.00 94.31 134 ALA A C 1
ATOM 1086 O O . ALA A 1 134 ? -3.172 -2.446 -1.311 1.00 94.31 134 ALA A O 1
ATOM 1087 N N . LEU A 1 135 ? -3.660 -3.193 0.747 1.00 94.06 135 LEU A N 1
ATOM 1088 C CA . LEU A 1 135 ? -4.361 -4.397 0.290 1.00 94.06 135 LEU A CA 1
ATOM 1089 C C . LEU A 1 135 ? -5.618 -4.088 -0.526 1.00 94.06 135 LEU A C 1
ATOM 1091 O O . LEU A 1 135 ? -5.889 -4.797 -1.496 1.00 94.06 135 LEU A O 1
ATOM 1095 N N . THR A 1 136 ? -6.360 -3.030 -0.189 1.00 94.88 136 THR A N 1
ATOM 1096 C CA . THR A 1 136 ? -7.572 -2.672 -0.945 1.00 94.88 136 THR A CA 1
ATOM 1097 C C . THR A 1 136 ? -7.247 -2.172 -2.353 1.00 94.88 136 THR A C 1
ATOM 1099 O O . THR A 1 136 ? -8.059 -2.282 -3.271 1.00 94.88 136 THR A O 1
ATOM 1102 N N . LEU A 1 137 ? -6.017 -1.698 -2.566 1.00 95.62 137 LEU A N 1
ATOM 1103 C CA . LEU A 1 137 ? -5.547 -1.221 -3.861 1.00 95.62 137 LEU A CA 1
ATOM 1104 C C . LEU A 1 137 ? -5.112 -2.342 -4.813 1.00 95.62 137 LEU A C 1
ATOM 1106 O O . LEU A 1 137 ? -4.799 -2.033 -5.959 1.00 95.62 137 LEU A O 1
ATOM 1110 N N . LEU A 1 138 ? -5.048 -3.610 -4.388 1.00 95.44 138 LEU A N 1
ATOM 1111 C CA . LEU A 1 138 ? -4.418 -4.693 -5.155 1.00 95.44 138 LEU A CA 1
ATOM 1112 C C . LEU A 1 138 ? -5.429 -5.693 -5.751 1.00 95.44 138 LEU A C 1
ATOM 1114 O O . LEU A 1 138 ? -5.602 -6.797 -5.232 1.00 95.44 138 LEU A O 1
ATOM 1118 N N . PRO A 1 139 ? -6.049 -5.385 -6.907 1.00 94.88 139 PRO A N 1
ATOM 1119 C CA . PRO A 1 139 ? -7.180 -6.157 -7.431 1.00 94.88 139 PRO A CA 1
ATOM 1120 C C . PRO A 1 139 ? -6.821 -7.555 -7.959 1.00 94.88 139 PRO A C 1
ATOM 1122 O O . PRO A 1 139 ? -7.713 -8.360 -8.201 1.00 94.88 139 PRO A O 1
ATOM 1125 N N . ASN A 1 140 ? -5.536 -7.840 -8.199 1.00 95.94 140 ASN A N 1
ATOM 1126 C CA . ASN A 1 140 ? -5.082 -9.051 -8.894 1.00 95.94 140 ASN A CA 1
ATOM 1127 C C . ASN A 1 140 ? -4.217 -9.977 -8.027 1.00 95.94 140 ASN A C 1
ATOM 1129 O O . ASN A 1 140 ? -3.609 -10.913 -8.561 1.00 95.94 140 ASN A O 1
ATOM 1133 N N . VAL A 1 141 ? -4.141 -9.724 -6.716 1.00 95.38 141 VAL A N 1
ATOM 1134 C CA . VAL A 1 141 ? -3.350 -10.544 -5.793 1.00 95.38 141 VAL A CA 1
ATOM 1135 C C . VAL A 1 141 ? -3.937 -11.949 -5.696 1.00 95.38 141 VAL A C 1
ATOM 1137 O O . VAL A 1 141 ? -5.125 -12.147 -5.465 1.00 95.38 141 VAL A O 1
ATOM 1140 N N . LYS A 1 142 ? -3.065 -12.936 -5.888 1.00 94.88 142 LYS A N 1
ATOM 1141 C CA . LYS A 1 142 ? -3.345 -14.374 -5.799 1.00 94.88 142 LYS A CA 1
ATOM 1142 C C . LYS A 1 142 ? -2.634 -15.017 -4.616 1.00 94.88 142 LYS A C 1
ATOM 1144 O O . LYS A 1 142 ? -3.108 -16.016 -4.093 1.00 94.88 142 LYS A O 1
ATOM 1149 N N . PHE A 1 143 ? -1.495 -14.452 -4.223 1.00 95.12 143 PHE A N 1
ATOM 1150 C CA . PHE A 1 143 ? -0.708 -14.900 -3.083 1.00 95.12 143 PHE A CA 1
ATOM 1151 C C . PHE A 1 143 ? -0.339 -13.699 -2.231 1.00 95.12 143 PHE A C 1
ATOM 1153 O O . PHE A 1 143 ? 0.188 -12.713 -2.750 1.00 95.12 143 PHE A O 1
ATOM 1160 N N .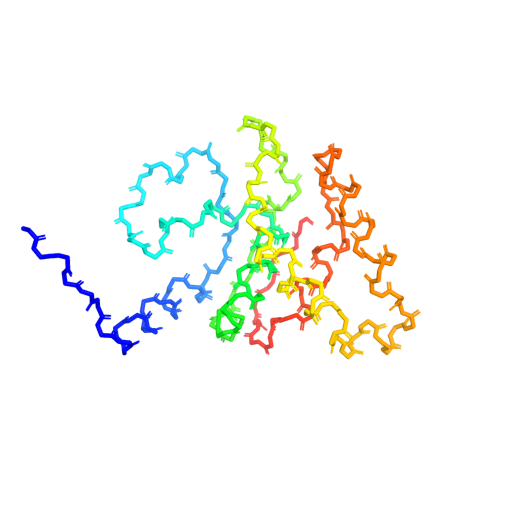 LEU A 1 144 ? -0.614 -13.812 -0.937 1.00 91.81 144 LEU A N 1
ATOM 1161 C CA . LEU A 1 144 ? -0.389 -12.759 0.035 1.00 91.81 144 LEU A CA 1
ATOM 1162 C C . LEU A 1 144 ? 0.418 -13.309 1.212 1.00 91.81 144 LEU A C 1
ATOM 1164 O O . LEU A 1 144 ? -0.019 -14.241 1.886 1.00 91.81 144 LEU A O 1
ATOM 1168 N N . GLY A 1 145 ? 1.593 -12.732 1.447 1.00 88.50 145 GLY A N 1
ATOM 1169 C CA . GLY A 1 145 ? 2.318 -12.857 2.706 1.00 88.50 145 GLY A CA 1
ATOM 1170 C C . GLY A 1 145 ? 2.016 -11.633 3.557 1.00 88.50 145 GLY A C 1
ATOM 1171 O O . GLY A 1 145 ? 2.246 -10.522 3.096 1.00 88.50 145 GLY A O 1
ATOM 1172 N N . LEU A 1 146 ? 1.485 -11.821 4.762 1.00 86.25 146 LEU A N 1
ATOM 1173 C CA . LEU A 1 146 ? 1.256 -10.731 5.712 1.00 86.25 146 LEU A CA 1
ATOM 1174 C C . LEU A 1 146 ? 2.470 -10.558 6.648 1.00 86.25 146 LEU A C 1
ATOM 1176 O O . LEU A 1 146 ? 3.229 -11.523 6.798 1.00 86.25 146 LEU A O 1
ATOM 1180 N N . PRO A 1 147 ? 2.663 -9.356 7.227 1.00 74.88 147 PRO A N 1
ATOM 1181 C CA . PRO A 1 147 ? 3.647 -9.088 8.281 1.00 74.88 147 PRO A CA 1
ATOM 1182 C C . PRO A 1 147 ? 3.529 -10.009 9.498 1.00 74.88 147 PRO A C 1
ATOM 1184 O O . PRO A 1 147 ? 2.396 -10.444 9.811 1.00 74.88 147 PRO A O 1
#

Secondary structure (DSSP, 8-state):
-------HHHHHHHHHHHHTEEE---TTSGGG---GGG-SS----SHHHHHHHHHH-THHHHH-SEEE-TTSSS--SS--------HHHHHHHHHHHHH-HHHHHTT--HHHHHHHHHHHHHTT---HHHHHHHHHT-TT-SEEE--

Organism: Penicillium brasilianum (NCBI:txid104259)

Foldseek 3Di:
DDPPDDDPVVVLVVLLVVQQADDFDAPPPLVPDPDVVSPDDDTNHALLSLLLCCLVPVVSLASHAAYAHVRRQPQRPDDQPPPVPPVVSVVSNLVCLVPDPVCVVVVHDSVVLVVQVVVCSNVSGRDPSSVVVSVVSRPNYPHYHHD

Sequence (147 aa):
MSLDIPCQTTLRVLLRWHFRKFHYYKSKEVVKSRLPILQIPDAISSAFNLIARIAVEPVVARYIQEADFKKDSEISTGKPHHFVTDGSHDEAMMRLLAGSADLKQAGLEWREYWTVIQEDLNDGRFSQHAAAFALTLLPNVKFLGLP